Protein AF-A0A1S8CAG7-F1 (afdb_monomer_lite)

pLDDT: mean 89.13, std 11.46, range [44.12, 98.19]

Structure (mmCIF, N/CA/C/O backbone):
data_AF-A0A1S8CAG7-F1
#
_entry.id   AF-A0A1S8CAG7-F1
#
loop_
_atom_site.group_PDB
_atom_site.id
_atom_site.type_symbol
_atom_site.label_atom_id
_atom_site.label_alt_id
_atom_site.label_comp_id
_atom_site.label_asym_id
_atom_site.label_entity_id
_atom_site.label_seq_id
_atom_site.pdbx_PDB_ins_code
_atom_site.Cartn_x
_atom_site.Cartn_y
_atom_site.Cartn_z
_atom_site.occupancy
_atom_site.B_iso_or_equiv
_atom_site.auth_seq_id
_atom_site.auth_comp_id
_atom_site.auth_asym_id
_atom_site.auth_atom_id
_atom_site.pdbx_PDB_model_num
ATOM 1 N N . ALA A 1 1 ? 19.997 -17.877 -13.320 1.00 44.12 1 ALA A N 1
ATOM 2 C CA . ALA A 1 1 ? 18.629 -17.819 -13.863 1.00 44.12 1 ALA A CA 1
ATOM 3 C C . ALA A 1 1 ? 17.673 -17.836 -12.678 1.00 44.12 1 ALA A C 1
ATOM 5 O O . ALA A 1 1 ? 17.608 -18.845 -11.993 1.00 44.12 1 ALA A O 1
ATOM 6 N N . LEU A 1 2 ? 17.057 -16.693 -12.358 1.00 45.12 2 LEU A N 1
ATOM 7 C CA . LEU A 1 2 ? 16.006 -16.580 -11.340 1.00 45.12 2 LEU A CA 1
ATOM 8 C C . LEU A 1 2 ? 14.713 -17.131 -11.948 1.00 45.12 2 LEU A C 1
ATOM 10 O O . LEU A 1 2 ? 13.830 -16.368 -12.331 1.00 45.12 2 LEU A O 1
ATOM 14 N N . ASP A 1 3 ? 14.644 -18.448 -12.127 1.00 53.34 3 ASP A N 1
ATOM 15 C CA . ASP A 1 3 ? 13.346 -19.082 -12.313 1.00 53.34 3 ASP A CA 1
ATOM 16 C C . ASP A 1 3 ? 12.592 -18.862 -11.003 1.00 53.34 3 ASP A C 1
ATOM 18 O O . ASP A 1 3 ? 13.139 -19.128 -9.933 1.00 53.34 3 ASP A O 1
ATOM 22 N N . GLY A 1 4 ? 11.454 -18.176 -11.070 1.00 58.25 4 GLY A N 1
ATOM 23 C CA . GLY A 1 4 ? 10.909 -17.463 -9.922 1.00 58.25 4 GLY A CA 1
ATOM 24 C C . GLY A 1 4 ? 10.638 -18.388 -8.748 1.00 58.25 4 GLY A C 1
ATOM 25 O O . GLY A 1 4 ? 9.618 -19.073 -8.741 1.00 58.25 4 GLY A O 1
ATOM 26 N N . ASP A 1 5 ? 11.551 -18.347 -7.776 1.00 77.06 5 ASP A N 1
ATOM 27 C CA . ASP A 1 5 ? 11.512 -19.125 -6.549 1.00 77.06 5 ASP A CA 1
ATOM 28 C C . ASP A 1 5 ? 10.119 -18.976 -5.919 1.00 77.06 5 ASP A C 1
ATOM 30 O O . ASP A 1 5 ? 9.754 -17.874 -5.483 1.00 77.06 5 ASP A O 1
ATOM 34 N N . PRO A 1 6 ? 9.306 -20.049 -5.923 1.00 76.25 6 PRO A N 1
ATOM 35 C CA . PRO A 1 6 ? 7.978 -20.024 -5.336 1.00 76.25 6 PRO A CA 1
ATOM 36 C C . PRO A 1 6 ? 8.018 -19.558 -3.882 1.00 76.25 6 PRO A C 1
ATOM 38 O O . PRO A 1 6 ? 7.154 -18.788 -3.478 1.00 76.25 6 PRO A O 1
ATOM 41 N N . MET A 1 7 ? 9.065 -19.917 -3.130 1.00 79.56 7 MET A N 1
ATOM 42 C CA . MET A 1 7 ? 9.232 -19.477 -1.748 1.00 79.56 7 MET A CA 1
ATOM 43 C C . MET A 1 7 ? 9.492 -17.973 -1.667 1.00 79.56 7 MET A C 1
ATOM 45 O O . MET A 1 7 ? 8.905 -17.303 -0.824 1.00 79.56 7 MET A O 1
ATOM 49 N N . ALA A 1 8 ? 10.307 -17.410 -2.563 1.00 81.81 8 ALA A N 1
ATOM 50 C CA . ALA A 1 8 ? 10.542 -15.966 -2.611 1.00 81.81 8 ALA A CA 1
ATOM 51 C C . ALA A 1 8 ? 9.275 -15.180 -2.992 1.00 81.81 8 ALA A C 1
ATOM 53 O O . ALA A 1 8 ? 9.040 -14.092 -2.461 1.00 81.81 8 ALA A O 1
ATOM 54 N N . ARG A 1 9 ? 8.444 -15.726 -3.890 1.00 81.25 9 ARG A N 1
ATOM 55 C CA . ARG A 1 9 ? 7.149 -15.132 -4.263 1.00 81.25 9 ARG A CA 1
ATOM 56 C C . ARG A 1 9 ? 6.175 -15.156 -3.089 1.00 81.25 9 ARG A C 1
ATOM 58 O O . ARG A 1 9 ? 5.648 -14.102 -2.737 1.00 81.25 9 ARG A O 1
ATOM 65 N N . THR A 1 10 ? 6.001 -16.316 -2.455 1.00 83.19 10 THR A N 1
ATOM 66 C CA . THR A 1 10 ? 5.149 -16.476 -1.270 1.00 83.19 10 THR A CA 1
ATOM 67 C C . THR A 1 10 ? 5.622 -15.576 -0.134 1.00 83.19 10 THR A C 1
ATOM 69 O O . THR A 1 10 ? 4.828 -14.802 0.388 1.00 83.19 10 THR A O 1
ATOM 72 N N . ALA A 1 11 ? 6.921 -15.555 0.170 1.00 85.69 11 ALA A N 1
ATOM 73 C CA . ALA A 1 11 ? 7.477 -14.701 1.218 1.00 85.69 11 ALA A CA 1
ATOM 74 C C . ALA A 1 11 ? 7.261 -13.203 0.940 1.00 85.69 11 ALA A C 1
ATOM 76 O O . ALA A 1 11 ? 7.005 -12.423 1.859 1.00 85.69 11 ALA A O 1
ATOM 77 N N . LEU A 1 12 ? 7.350 -12.769 -0.323 1.00 86.31 12 LEU A N 1
ATOM 78 C CA . LEU A 1 12 ? 7.060 -11.384 -0.691 1.00 86.31 12 LEU A CA 1
ATOM 79 C C . LEU A 1 12 ? 5.568 -11.055 -0.532 1.00 86.31 12 LEU A C 1
ATOM 81 O O . LEU A 1 12 ? 5.239 -9.989 -0.008 1.00 86.31 12 LEU A O 1
ATOM 85 N N . ALA A 1 13 ? 4.683 -11.958 -0.957 1.00 84.94 13 ALA A N 1
ATOM 86 C CA . ALA A 1 13 ? 3.241 -11.808 -0.799 1.00 84.94 13 ALA A CA 1
ATOM 87 C C . ALA A 1 13 ? 2.843 -11.757 0.687 1.00 84.94 13 ALA A C 1
ATOM 89 O O . ALA A 1 13 ? 2.137 -10.841 1.102 1.00 84.94 13 ALA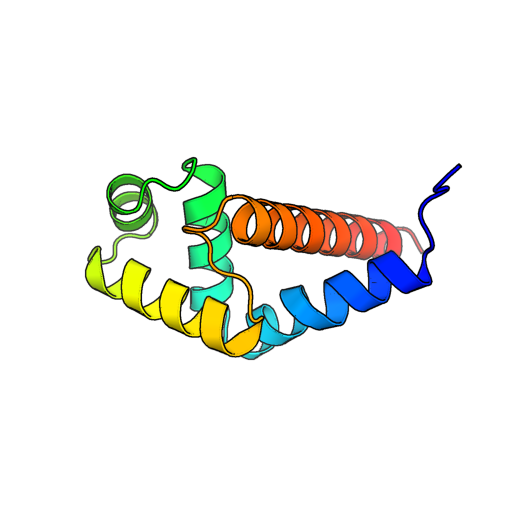 A O 1
ATOM 90 N N . GLU A 1 14 ? 3.365 -12.661 1.513 1.00 86.75 14 GLU A N 1
ATOM 91 C CA . GLU A 1 14 ? 3.101 -12.709 2.955 1.00 86.75 14 GLU A CA 1
ATOM 92 C C . GLU A 1 14 ? 3.628 -11.478 3.691 1.00 86.75 14 GLU A C 1
ATOM 94 O O . GLU A 1 14 ? 2.961 -10.963 4.581 1.00 86.75 14 GLU A O 1
ATOM 99 N N . ARG A 1 15 ? 4.798 -10.955 3.311 1.00 90.69 15 ARG A N 1
ATOM 100 C CA . ARG A 1 15 ? 5.380 -9.770 3.961 1.00 90.69 15 ARG A CA 1
ATOM 101 C C . ARG A 1 15 ? 4.682 -8.463 3.578 1.00 90.69 15 ARG A C 1
ATOM 103 O O . ARG A 1 15 ? 4.824 -7.471 4.289 1.00 90.69 15 ARG A O 1
ATOM 110 N N . VAL A 1 16 ? 3.984 -8.426 2.442 1.00 92.56 16 VAL A N 1
ATOM 111 C CA . VAL A 1 16 ? 3.426 -7.183 1.886 1.00 92.56 16 VAL A CA 1
ATOM 112 C C . VAL A 1 16 ? 1.911 -7.245 1.734 1.00 92.56 16 VAL A C 1
ATOM 114 O O . VAL A 1 16 ? 1.217 -6.436 2.342 1.00 92.56 16 VAL A O 1
ATOM 117 N N . ALA A 1 17 ? 1.383 -8.176 0.942 1.00 88.31 17 ALA A N 1
ATOM 118 C CA . ALA A 1 17 ? -0.052 -8.265 0.685 1.00 88.31 17 ALA A CA 1
ATOM 119 C C . ALA A 1 17 ? -0.828 -8.677 1.943 1.00 88.31 17 ALA A C 1
ATOM 121 O O . ALA A 1 17 ? -1.816 -8.025 2.269 1.00 88.31 17 ALA A O 1
ATOM 122 N N . GLY A 1 18 ? -0.326 -9.659 2.701 1.00 89.56 18 GLY A N 1
ATOM 123 C CA . GLY A 1 18 ? -0.962 -10.128 3.938 1.00 89.56 18 GLY A CA 1
ATOM 124 C C . GLY A 1 18 ? -1.232 -9.006 4.958 1.00 89.56 18 GLY A C 1
ATOM 125 O O . GLY A 1 18 ? -2.383 -8.809 5.352 1.00 89.56 18 GLY A O 1
ATOM 126 N N . PRO A 1 19 ? -0.224 -8.204 5.356 1.00 93.56 19 PRO A N 1
ATOM 127 C CA . PRO A 1 19 ? -0.423 -7.073 6.259 1.00 93.56 19 PRO A CA 1
ATOM 128 C C . PRO A 1 19 ? -1.389 -6.011 5.726 1.00 93.56 19 PRO A C 1
ATOM 130 O O . PRO A 1 19 ? -2.131 -5.417 6.508 1.00 93.56 19 PRO A O 1
ATOM 133 N N . LEU A 1 20 ? -1.398 -5.759 4.412 1.00 92.44 20 LEU A N 1
ATOM 134 C CA . LEU A 1 20 ? -2.316 -4.792 3.804 1.00 92.44 20 LEU A CA 1
ATOM 135 C C . LEU A 1 20 ? -3.761 -5.304 3.786 1.00 92.44 20 LEU A C 1
ATOM 137 O O . LEU A 1 20 ? -4.673 -4.522 4.038 1.00 92.44 20 LEU A O 1
ATOM 141 N N . GLU A 1 21 ? -3.972 -6.595 3.528 1.00 89.38 21 GLU A N 1
ATOM 142 C CA . GLU A 1 21 ? -5.285 -7.244 3.613 1.00 89.38 21 GLU A CA 1
ATOM 143 C C . GLU A 1 21 ? -5.812 -7.243 5.054 1.00 89.38 21 GLU A C 1
ATOM 145 O O . GLU A 1 21 ? -6.955 -6.851 5.297 1.00 89.38 21 GLU A O 1
ATOM 150 N N . ALA A 1 22 ? -4.957 -7.582 6.022 1.00 89.75 22 ALA A N 1
ATOM 151 C CA . ALA A 1 22 ? -5.306 -7.602 7.442 1.00 89.75 22 ALA A CA 1
ATOM 152 C C . ALA A 1 22 ? -5.618 -6.206 8.014 1.00 89.75 22 ALA A C 1
ATOM 154 O O . ALA A 1 22 ? -6.425 -6.077 8.933 1.00 89.75 22 ALA A O 1
ATOM 155 N N . ALA A 1 23 ? -5.005 -5.149 7.473 1.00 86.56 23 ALA A N 1
ATOM 156 C CA . ALA A 1 23 ? -5.250 -3.767 7.890 1.00 86.56 23 ALA A CA 1
ATOM 157 C C . ALA A 1 23 ? -6.589 -3.185 7.402 1.00 86.56 23 ALA A C 1
ATOM 159 O O . ALA A 1 23 ? -6.935 -2.061 7.775 1.00 86.56 23 ALA A O 1
ATOM 160 N N . GLY A 1 24 ? -7.339 -3.940 6.597 1.00 85.94 24 GLY A N 1
ATOM 161 C CA . GLY A 1 24 ? -8.657 -3.574 6.095 1.00 85.94 24 GLY A CA 1
ATOM 162 C C . GLY A 1 24 ? -8.647 -3.140 4.631 1.00 85.94 24 GLY A C 1
ATOM 163 O O . GLY A 1 24 ? -7.664 -2.612 4.104 1.00 85.94 24 GLY A O 1
ATOM 164 N N . GLY A 1 25 ? -9.796 -3.331 3.973 1.00 87.44 25 GLY A N 1
ATOM 165 C CA . GLY A 1 25 ? -9.945 -3.128 2.530 1.00 87.44 25 GLY A CA 1
ATOM 166 C C . GLY A 1 25 ? -9.565 -1.726 2.053 1.00 87.44 25 GLY A C 1
ATOM 167 O O . GLY A 1 25 ? -9.026 -1.579 0.963 1.00 87.44 25 GLY A O 1
ATOM 168 N N . GLU A 1 26 ? -9.761 -0.697 2.878 1.00 94.56 26 GLU A N 1
ATOM 169 C CA . GLU A 1 26 ? -9.498 0.689 2.483 1.00 94.56 26 GLU A CA 1
ATOM 170 C C . GLU A 1 26 ? -8.011 1.015 2.287 1.00 94.56 26 GLU A C 1
ATOM 172 O O . GLU A 1 26 ? -7.665 1.800 1.400 1.00 94.56 26 GLU A O 1
ATOM 177 N N . VAL A 1 27 ? -7.120 0.457 3.116 1.00 95.44 27 VAL A N 1
ATOM 178 C CA . VAL A 1 27 ? -5.672 0.713 3.019 1.00 95.44 27 VAL A CA 1
ATOM 179 C C . VAL A 1 27 ? -5.133 0.063 1.755 1.00 95.44 27 VAL A C 1
ATOM 181 O O . VAL A 1 27 ? -4.479 0.721 0.945 1.00 95.44 27 VAL A O 1
ATOM 184 N N . LEU A 1 28 ? -5.471 -1.208 1.563 1.00 95.00 28 LEU A N 1
ATOM 185 C CA . LEU A 1 28 ? -5.097 -1.966 0.384 1.00 95.00 28 LEU A CA 1
ATOM 186 C C . LEU A 1 28 ? -5.660 -1.339 -0.903 1.00 95.00 28 LEU A C 1
ATOM 188 O O . LEU A 1 28 ? -4.934 -1.210 -1.890 1.00 95.00 28 LEU A O 1
ATOM 192 N N . GLU A 1 29 ? -6.918 -0.895 -0.884 1.00 96.00 29 GLU A N 1
ATOM 193 C CA . GLU A 1 29 ? -7.533 -0.215 -2.025 1.00 96.00 29 GLU A CA 1
ATOM 194 C C . GLU A 1 29 ? -6.852 1.119 -2.332 1.00 96.00 29 GLU A C 1
ATOM 196 O O . GLU A 1 29 ? -6.579 1.436 -3.488 1.00 96.00 29 GLU A O 1
ATOM 201 N N . THR A 1 30 ? -6.466 1.864 -1.295 1.00 97.38 30 THR A N 1
ATOM 202 C CA . THR A 1 30 ? -5.719 3.112 -1.475 1.00 97.38 30 THR A CA 1
ATOM 203 C C . THR A 1 30 ? -4.357 2.864 -2.120 1.00 97.38 30 THR A C 1
ATOM 205 O O . THR A 1 30 ? -3.984 3.581 -3.044 1.00 97.38 30 THR A O 1
ATOM 208 N N . VAL A 1 31 ? -3.622 1.834 -1.687 1.00 96.38 31 VAL A N 1
ATOM 209 C CA . VAL A 1 31 ? -2.338 1.465 -2.306 1.00 96.38 31 VAL A CA 1
ATOM 210 C C . VAL A 1 31 ? -2.531 1.092 -3.778 1.00 96.38 31 VAL A C 1
ATOM 212 O O . VAL A 1 31 ? -1.797 1.594 -4.630 1.00 96.38 31 VAL A O 1
ATOM 215 N N . ARG A 1 32 ? -3.537 0.266 -4.098 1.00 95.31 32 ARG A N 1
ATOM 216 C CA . ARG A 1 32 ? -3.855 -0.107 -5.485 1.00 95.31 32 ARG A CA 1
ATOM 217 C C . ARG A 1 32 ? -4.173 1.105 -6.351 1.00 95.31 32 ARG A C 1
ATOM 219 O O . ARG A 1 32 ? -3.602 1.235 -7.432 1.00 95.31 32 ARG A O 1
ATOM 226 N N . ALA A 1 33 ? -5.035 1.994 -5.871 1.00 96.81 33 ALA A N 1
ATOM 227 C CA . ALA A 1 33 ? -5.423 3.190 -6.603 1.00 96.81 33 ALA A CA 1
ATOM 228 C C . ALA A 1 33 ? -4.222 4.116 -6.853 1.00 96.81 33 ALA A C 1
ATOM 230 O O . ALA A 1 33 ? -4.021 4.563 -7.979 1.00 96.81 33 ALA A O 1
ATOM 231 N N . VAL A 1 34 ? -3.367 4.348 -5.849 1.00 96.81 34 VAL A N 1
ATOM 232 C CA . VAL A 1 34 ? -2.187 5.212 -6.025 1.00 96.81 34 VAL A CA 1
ATOM 233 C C . VAL A 1 34 ? -1.220 4.627 -7.051 1.00 96.81 34 VAL A C 1
ATOM 235 O O . VAL A 1 34 ? -0.727 5.367 -7.902 1.00 96.81 34 VAL A O 1
ATOM 238 N N . LEU A 1 35 ? -0.984 3.312 -7.025 1.00 95.06 35 LEU A N 1
ATOM 239 C CA . LEU A 1 35 ? -0.162 2.642 -8.037 1.00 95.06 35 LEU A CA 1
ATOM 240 C C . LEU A 1 35 ? -0.790 2.745 -9.438 1.00 95.06 35 LEU A C 1
ATOM 242 O O . LEU A 1 35 ? -0.084 3.050 -10.397 1.00 95.06 35 LEU A O 1
ATOM 246 N N . ALA A 1 36 ? -2.109 2.566 -9.559 1.00 94.56 36 ALA A N 1
ATOM 247 C CA . ALA A 1 36 ? -2.830 2.701 -10.828 1.00 94.56 36 ALA A CA 1
ATOM 248 C C . ALA A 1 36 ? -2.790 4.134 -11.391 1.00 94.56 36 ALA A C 1
ATOM 250 O O . ALA A 1 36 ? -2.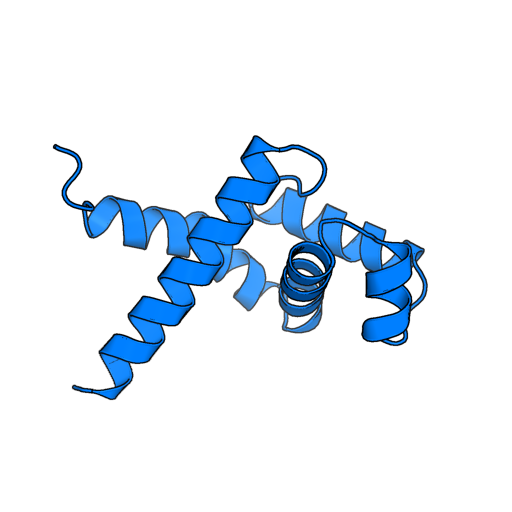784 4.327 -12.605 1.00 94.56 36 ALA A O 1
ATOM 251 N N . HIS A 1 37 ? -2.705 5.140 -10.518 1.00 94.31 37 HIS A N 1
ATOM 252 C CA . HIS A 1 37 ? -2.560 6.551 -10.878 1.00 94.31 37 HIS A CA 1
ATOM 253 C C . HIS A 1 37 ? -1.098 7.028 -10.943 1.00 94.31 37 HIS A C 1
ATOM 255 O O . HIS A 1 37 ? -0.846 8.235 -10.909 1.00 94.31 37 HIS A O 1
ATOM 261 N N . GLY A 1 38 ? -0.124 6.114 -11.018 1.00 90.44 38 GLY A N 1
ATOM 262 C CA . GLY A 1 38 ? 1.293 6.458 -11.174 1.00 90.44 38 GLY A CA 1
ATOM 263 C C . GLY A 1 38 ? 1.866 7.279 -10.014 1.00 90.44 38 GLY A C 1
ATOM 264 O O . GLY A 1 38 ? 2.724 8.130 -10.226 1.00 90.44 38 GLY A O 1
ATOM 265 N N . GLY A 1 39 ? 1.355 7.087 -8.795 1.00 90.44 39 GLY A N 1
ATOM 266 C CA . GLY A 1 39 ? 1.761 7.852 -7.612 1.00 90.44 39 GLY A CA 1
ATOM 267 C C . GLY A 1 39 ? 1.005 9.171 -7.409 1.00 90.44 39 GLY A C 1
ATOM 268 O O . GLY A 1 39 ? 1.264 9.875 -6.432 1.00 90.44 39 GLY A O 1
ATOM 269 N N . ASN A 1 40 ? 0.057 9.528 -8.285 1.00 94.25 40 ASN A N 1
ATOM 270 C CA . ASN A 1 40 ? -0.686 10.784 -8.172 1.00 94.25 40 ASN A CA 1
ATOM 271 C C . ASN A 1 40 ? -1.724 10.741 -7.035 1.00 94.25 40 ASN A C 1
ATOM 273 O O . ASN A 1 40 ? -2.819 10.189 -7.179 1.00 94.25 40 ASN A O 1
ATOM 277 N N . LEU A 1 41 ? -1.399 11.390 -5.915 1.00 95.25 41 LEU A N 1
ATOM 278 C CA . LEU A 1 41 ? -2.248 11.425 -4.720 1.00 95.25 41 LEU A CA 1
ATOM 279 C C . LEU A 1 41 ? -3.570 12.172 -4.935 1.00 95.25 41 LEU A C 1
ATOM 281 O O . LEU A 1 41 ? -4.599 11.725 -4.441 1.00 95.25 41 LEU A O 1
ATOM 285 N N . GLU A 1 42 ? -3.561 13.271 -5.690 1.00 95.56 42 GLU A N 1
ATOM 286 C CA . GLU A 1 42 ? -4.764 14.069 -5.975 1.00 95.56 42 GLU A CA 1
ATOM 287 C C . GLU A 1 42 ? -5.713 13.335 -6.932 1.00 95.56 42 GLU A C 1
ATOM 289 O O . GLU A 1 42 ? -6.934 13.352 -6.773 1.00 95.56 42 GLU A O 1
ATOM 294 N N . GLY A 1 43 ? -5.152 12.650 -7.934 1.00 96.31 43 GLY A N 1
ATOM 295 C CA . GLY A 1 43 ? -5.910 11.763 -8.818 1.00 96.31 43 GLY A CA 1
ATOM 296 C C . GLY A 1 43 ? -6.561 10.621 -8.042 1.00 96.31 43 GLY A C 1
ATOM 297 O O . GLY A 1 43 ? -7.754 10.374 -8.192 1.00 96.31 43 GLY A O 1
ATOM 298 N N . THR A 1 44 ? -5.798 10.007 -7.140 1.00 97.50 44 THR A N 1
ATOM 299 C CA . THR A 1 44 ? -6.278 8.920 -6.279 1.00 97.50 44 THR A CA 1
ATOM 300 C C . THR A 1 44 ? -7.373 9.385 -5.323 1.00 97.50 44 THR A C 1
ATOM 302 O O . THR A 1 44 ? -8.395 8.720 -5.191 1.00 97.50 44 THR A O 1
ATOM 305 N N . ALA A 1 45 ? -7.194 10.538 -4.675 1.00 97.81 45 ALA A N 1
ATOM 306 C CA . ALA A 1 45 ? -8.182 11.103 -3.760 1.00 97.81 45 ALA A CA 1
ATOM 307 C C . ALA A 1 45 ? -9.539 11.300 -4.452 1.00 97.81 45 ALA A C 1
ATOM 309 O O . ALA A 1 45 ? -10.570 10.891 -3.921 1.00 97.81 45 ALA A O 1
ATOM 310 N N . ARG A 1 46 ? -9.525 11.835 -5.682 1.00 97.62 46 ARG A N 1
ATOM 311 C CA . ARG A 1 46 ? -10.730 11.974 -6.511 1.00 97.62 46 ARG A CA 1
ATOM 312 C C . ARG A 1 46 ? -11.336 10.628 -6.899 1.00 97.62 46 ARG A C 1
ATOM 314 O O . ARG A 1 46 ? -12.545 10.477 -6.785 1.00 97.62 46 ARG A O 1
ATOM 321 N N . ALA A 1 47 ? -10.521 9.662 -7.323 1.00 97.69 47 ALA A N 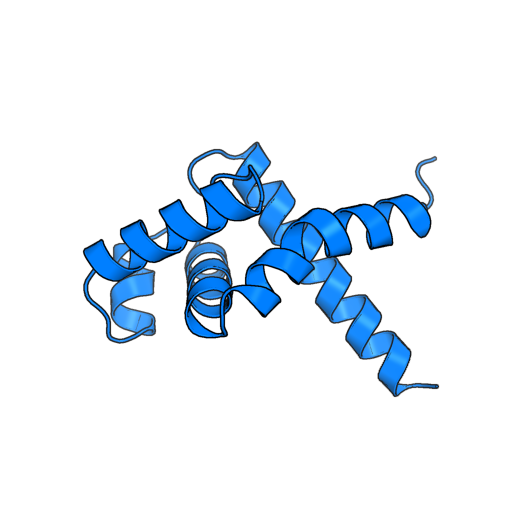1
ATOM 322 C CA . ALA A 1 47 ? -11.000 8.335 -7.717 1.00 97.69 47 ALA A CA 1
ATOM 323 C C . ALA A 1 47 ? -11.650 7.566 -6.555 1.00 97.69 47 ALA A C 1
ATOM 325 O O . ALA A 1 47 ? -12.614 6.835 -6.757 1.00 97.69 47 ALA A O 1
ATOM 326 N N . LEU A 1 48 ? -11.140 7.759 -5.338 1.00 97.62 48 LEU A N 1
ATOM 327 C CA . LEU A 1 48 ? -11.642 7.114 -4.126 1.00 97.62 48 LEU A CA 1
ATOM 328 C C . LEU A 1 48 ? -12.698 7.941 -3.379 1.00 97.62 48 LEU A C 1
ATOM 330 O O . LEU A 1 48 ? -13.172 7.493 -2.340 1.00 97.62 48 LEU A O 1
ATOM 334 N N . PHE A 1 49 ? -13.052 9.135 -3.869 1.00 97.44 49 PHE A N 1
ATOM 335 C CA . PHE A 1 49 ? -13.973 10.066 -3.205 1.00 97.44 49 PHE A CA 1
ATOM 336 C C . PHE A 1 49 ? -13.584 10.382 -1.749 1.00 97.44 49 PHE A C 1
ATOM 338 O O . PHE A 1 49 ? -14.427 10.461 -0.857 1.00 97.44 49 PHE A O 1
ATOM 345 N N . VAL A 1 50 ? -12.287 10.582 -1.500 1.00 98.19 50 VAL A N 1
ATOM 346 C CA . VAL A 1 50 ? -11.746 10.948 -0.182 1.00 98.19 50 VAL A CA 1
ATOM 347 C C . VAL A 1 50 ? -10.892 12.208 -0.261 1.00 98.19 50 VAL A C 1
ATOM 349 O O . VAL A 1 50 ? -10.459 12.635 -1.327 1.00 98.19 50 VAL A O 1
ATOM 352 N N . HIS A 1 51 ? -10.592 12.797 0.894 1.00 97.88 51 HIS A N 1
ATOM 353 C CA . HIS A 1 51 ? -9.647 13.905 0.976 1.00 97.88 51 HIS A CA 1
ATOM 354 C C . HIS A 1 51 ? -8.193 13.423 0.744 1.00 97.88 51 HIS A C 1
ATOM 356 O O . HIS A 1 51 ? -7.831 12.348 1.237 1.00 97.88 51 HIS A O 1
ATOM 362 N N . PRO A 1 52 ? -7.304 14.211 0.101 1.00 97.19 52 PRO A N 1
ATOM 363 C CA . PRO A 1 52 ? -5.893 13.843 -0.091 1.00 97.19 52 PRO A CA 1
ATOM 364 C C . PRO A 1 52 ? -5.149 13.472 1.203 1.00 97.19 52 PRO A C 1
ATOM 366 O O . PRO A 1 52 ? -4.283 12.597 1.203 1.00 97.19 52 PRO A O 1
ATOM 369 N N . ASN A 1 53 ? -5.512 14.077 2.338 1.00 97.44 53 ASN A N 1
ATOM 370 C CA . ASN A 1 53 ? -4.946 13.704 3.645 1.00 97.44 53 ASN A CA 1
ATOM 371 C C . ASN A 1 53 ? -5.309 12.276 4.065 1.00 97.44 53 ASN A C 1
ATOM 373 O O . ASN A 1 53 ? -4.471 11.595 4.651 1.00 97.44 53 ASN A O 1
ATOM 377 N N . THR A 1 54 ? -6.510 11.799 3.733 1.00 97.88 54 THR A N 1
ATOM 378 C CA . THR A 1 54 ? -6.914 10.411 3.988 1.00 97.88 54 THR A CA 1
ATOM 379 C C . THR A 1 54 ? -6.048 9.448 3.181 1.00 97.88 54 THR A C 1
ATOM 381 O O . THR A 1 54 ? -5.587 8.444 3.721 1.00 97.88 54 THR A O 1
ATOM 384 N N . VAL A 1 55 ? -5.735 9.786 1.923 1.00 97.81 55 VAL A N 1
ATOM 385 C CA . VAL A 1 55 ? -4.797 9.010 1.094 1.00 97.81 55 VAL A CA 1
ATOM 386 C C . VAL A 1 55 ? -3.418 8.961 1.754 1.00 97.81 55 VAL A C 1
ATOM 388 O O . VAL A 1 55 ? -2.886 7.878 1.982 1.00 97.81 55 VAL A O 1
ATOM 391 N N . ARG A 1 56 ? -2.856 10.115 2.139 1.00 97.06 56 ARG A N 1
ATOM 392 C CA . ARG A 1 56 ? -1.543 10.190 2.812 1.00 97.06 56 ARG A CA 1
ATOM 393 C C . ARG A 1 56 ? -1.512 9.383 4.109 1.00 97.06 56 ARG A C 1
ATOM 395 O O . ARG A 1 56 ? -0.544 8.668 4.352 1.00 97.06 56 ARG A O 1
ATOM 402 N N . TYR A 1 57 ? -2.565 9.469 4.918 1.00 97.00 57 TYR A N 1
ATOM 403 C CA . TYR A 1 57 ? -2.691 8.708 6.159 1.00 97.00 57 TYR A CA 1
ATOM 404 C C . TYR A 1 57 ? -2.685 7.196 5.901 1.00 97.00 57 TYR A C 1
ATOM 406 O O . TYR A 1 57 ? -1.890 6.472 6.501 1.00 97.00 57 TYR A O 1
ATOM 414 N N . ARG A 1 58 ? -3.507 6.720 4.960 1.00 97.31 58 ARG A N 1
ATOM 415 C CA . ARG A 1 58 ? -3.563 5.296 4.599 1.00 97.31 58 ARG A CA 1
ATOM 416 C C . ARG A 1 58 ? -2.242 4.802 3.997 1.00 97.31 58 ARG A C 1
ATOM 418 O O . ARG A 1 58 ? -1.817 3.696 4.310 1.00 97.31 58 ARG A O 1
ATOM 425 N N . LEU A 1 59 ? -1.543 5.624 3.211 1.00 96.81 59 LEU A N 1
ATOM 426 C CA . LEU A 1 59 ? -0.212 5.293 2.684 1.00 96.81 59 LEU A CA 1
ATOM 427 C C . LEU A 1 59 ? 0.865 5.232 3.771 1.00 96.81 59 LEU A C 1
ATOM 429 O O . LEU A 1 59 ? 1.717 4.341 3.750 1.00 96.81 59 LEU A O 1
ATOM 433 N N . LYS A 1 60 ? 0.821 6.148 4.744 1.00 96.88 60 LYS A N 1
ATOM 434 C CA . LYS A 1 60 ? 1.695 6.084 5.920 1.00 96.88 60 LYS A CA 1
ATOM 435 C C . LYS A 1 60 ? 1.460 4.775 6.669 1.00 96.88 60 LYS A C 1
ATOM 437 O O . LYS A 1 60 ? 2.416 4.063 6.958 1.00 96.88 60 LYS A O 1
ATOM 442 N N . ARG A 1 61 ? 0.193 4.410 6.885 1.00 96.56 61 ARG A N 1
ATOM 443 C CA . ARG A 1 61 ? -0.169 3.141 7.517 1.00 96.56 61 ARG A CA 1
ATOM 444 C C . ARG A 1 61 ? 0.336 1.930 6.727 1.00 96.56 61 ARG A C 1
ATOM 446 O O . ARG A 1 61 ? 0.905 1.020 7.317 1.00 96.56 61 ARG A O 1
ATOM 453 N N . ALA A 1 62 ? 0.195 1.933 5.402 1.00 96.31 62 ALA A N 1
ATOM 454 C CA . ALA A 1 62 ? 0.746 0.888 4.538 1.00 96.31 62 ALA A CA 1
ATOM 455 C C . ALA A 1 62 ? 2.273 0.757 4.683 1.00 96.31 62 ALA A C 1
ATOM 457 O O . ALA A 1 62 ? 2.803 -0.353 4.726 1.00 96.31 62 ALA A O 1
ATOM 458 N N . THR A 1 63 ? 2.976 1.884 4.816 1.00 96.88 63 THR A N 1
ATOM 459 C CA . THR A 1 63 ? 4.432 1.909 5.019 1.00 96.88 63 THR A CA 1
ATOM 460 C C . THR A 1 63 ? 4.812 1.324 6.377 1.00 96.88 63 THR A C 1
ATOM 462 O O . THR A 1 63 ? 5.725 0.511 6.451 1.00 96.88 63 THR A O 1
ATOM 465 N N . GLU A 1 64 ? 4.091 1.677 7.443 1.00 96.56 64 GLU A N 1
ATOM 466 C CA . GLU A 1 64 ? 4.303 1.121 8.789 1.00 96.56 64 GLU A CA 1
ATOM 467 C C . GLU A 1 64 ? 4.114 -0.403 8.830 1.00 96.56 64 GLU A C 1
ATOM 469 O O . GLU A 1 64 ? 4.834 -1.092 9.544 1.00 96.56 64 GLU A O 1
ATOM 474 N N . LEU A 1 65 ? 3.161 -0.931 8.057 1.00 95.50 65 LEU A N 1
ATOM 475 C CA . LEU A 1 65 ? 2.839 -2.360 8.030 1.00 95.50 65 LEU A CA 1
ATOM 476 C C . LEU A 1 65 ? 3.822 -3.191 7.204 1.00 95.50 65 LEU A C 1
ATOM 478 O O . LEU A 1 65 ? 4.092 -4.338 7.539 1.00 95.50 65 LEU A O 1
ATOM 482 N N . THR A 1 66 ? 4.325 -2.631 6.104 1.00 95.00 66 THR A N 1
ATOM 483 C CA . THR A 1 66 ? 5.090 -3.388 5.094 1.00 95.00 66 THR A CA 1
ATOM 484 C C . THR A 1 66 ? 6.571 -3.013 5.045 1.00 95.00 66 THR A C 1
ATOM 486 O O . THR A 1 66 ? 7.365 -3.682 4.377 1.00 95.00 66 THR A O 1
ATOM 489 N N . GLY A 1 67 ? 6.948 -1.902 5.683 1.00 95.88 67 GLY A N 1
ATOM 490 C CA . GLY A 1 67 ? 8.252 -1.256 5.532 1.00 95.88 67 GLY A CA 1
ATOM 491 C C . GLY A 1 67 ? 8.492 -0.647 4.144 1.00 95.88 67 GLY A C 1
ATOM 492 O O . GLY A 1 67 ? 9.593 -0.175 3.873 1.00 95.88 67 GLY A O 1
ATOM 493 N N . CYS A 1 68 ? 7.497 -0.666 3.249 1.00 95.31 68 CYS A N 1
ATOM 494 C CA . CYS A 1 68 ? 7.629 -0.217 1.865 1.00 95.31 68 CYS A CA 1
ATOM 495 C C . CYS A 1 68 ? 6.879 1.105 1.668 1.00 95.31 68 CYS A C 1
ATOM 497 O O . CYS A 1 68 ? 5.662 1.161 1.834 1.00 95.31 68 CYS A O 1
ATOM 499 N N . SER A 1 69 ? 7.598 2.164 1.287 1.00 94.19 69 SER A N 1
ATOM 500 C CA . SER A 1 69 ? 6.983 3.456 0.967 1.00 94.19 69 SER A CA 1
ATOM 501 C C . SER A 1 69 ? 6.640 3.556 -0.515 1.00 94.19 69 SER A C 1
ATOM 503 O O . SER A 1 69 ? 7.459 3.227 -1.369 1.00 94.19 69 SER A O 1
ATOM 505 N N . ILE A 1 70 ? 5.462 4.095 -0.829 1.00 91.81 70 ILE A N 1
ATOM 506 C CA . ILE A 1 70 ? 5.058 4.374 -2.214 1.00 91.81 70 ILE A CA 1
ATOM 507 C C . ILE A 1 70 ? 5.805 5.571 -2.823 1.00 91.81 70 ILE A C 1
ATOM 509 O O . ILE A 1 70 ? 5.825 5.729 -4.038 1.00 91.81 70 ILE A O 1
ATOM 513 N N . THR A 1 71 ? 6.393 6.436 -1.990 1.00 89.06 71 THR A N 1
ATOM 514 C CA . THR A 1 71 ? 7.160 7.607 -2.450 1.00 89.06 71 THR A CA 1
ATOM 515 C C . THR A 1 71 ? 8.612 7.265 -2.773 1.00 89.06 71 THR A C 1
ATOM 517 O O . THR A 1 71 ? 9.315 8.088 -3.349 1.00 89.06 71 THR A O 1
ATOM 520 N N . ASP A 1 72 ? 9.071 6.078 -2.374 1.00 93.06 72 ASP A N 1
ATOM 521 C CA . ASP A 1 72 ? 10.373 5.535 -2.740 1.00 93.06 72 ASP A CA 1
ATOM 522 C C . ASP A 1 72 ? 10.208 4.624 -3.971 1.00 93.06 72 ASP A C 1
ATOM 524 O O . ASP A 1 72 ? 9.383 3.708 -3.921 1.00 93.06 72 ASP A O 1
ATOM 528 N N . PRO A 1 73 ? 10.968 4.812 -5.067 1.00 92.56 73 PRO A N 1
ATOM 529 C CA . PRO A 1 73 ? 10.824 3.994 -6.272 1.00 92.56 73 PRO A CA 1
ATOM 530 C C . PRO A 1 73 ? 10.950 2.487 -6.015 1.00 92.56 73 PRO A C 1
ATOM 532 O O . PRO A 1 73 ? 10.213 1.688 -6.596 1.00 92.56 73 PRO A O 1
ATOM 535 N N . ARG A 1 74 ? 11.856 2.082 -5.114 1.00 93.44 74 ARG A N 1
ATOM 536 C CA . ARG A 1 74 ? 12.050 0.669 -4.769 1.00 93.44 74 ARG A CA 1
ATOM 537 C C . ARG A 1 74 ? 10.881 0.136 -3.942 1.00 93.44 74 ARG A C 1
ATOM 539 O O . ARG A 1 74 ? 10.413 -0.976 -4.200 1.00 93.44 74 ARG A O 1
ATOM 546 N N . GLY A 1 75 ? 10.395 0.908 -2.976 1.00 94.69 75 GLY A N 1
ATOM 547 C CA . GLY A 1 75 ? 9.202 0.585 -2.199 1.00 94.69 75 GLY A CA 1
ATOM 548 C C . GLY A 1 75 ? 7.952 0.461 -3.074 1.00 94.69 75 GLY A C 1
ATOM 549 O O . GLY A 1 75 ? 7.250 -0.546 -2.983 1.00 94.69 75 GLY A O 1
ATOM 550 N N . ALA A 1 76 ? 7.727 1.405 -3.990 1.00 93.94 76 ALA A N 1
ATOM 551 C CA . ALA A 1 76 ? 6.623 1.377 -4.948 1.00 93.94 76 ALA A CA 1
ATOM 552 C C . ALA A 1 76 ? 6.669 0.132 -5.847 1.00 93.94 76 ALA A C 1
ATOM 554 O O . ALA A 1 76 ? 5.666 -0.572 -5.974 1.00 93.94 76 ALA A O 1
ATOM 555 N N . TRP A 1 77 ? 7.843 -0.194 -6.401 1.00 93.94 77 TRP A N 1
ATOM 556 C CA . TRP A 1 77 ? 8.029 -1.413 -7.191 1.00 93.94 77 TRP A CA 1
ATOM 557 C C . TRP A 1 77 ? 7.767 -2.682 -6.373 1.00 93.94 77 TRP A C 1
ATOM 559 O O . TRP A 1 77 ? 7.102 -3.604 -6.842 1.00 93.94 77 TRP A O 1
ATOM 569 N N . THR A 1 78 ? 8.242 -2.721 -5.126 1.00 94.12 78 THR A N 1
ATOM 570 C CA . THR A 1 78 ? 8.032 -3.861 -4.220 1.00 94.12 78 THR A CA 1
ATOM 571 C C . THR A 1 78 ? 6.545 -4.077 -3.937 1.00 94.12 78 THR A C 1
ATOM 573 O O . THR A 1 78 ? 6.070 -5.210 -4.012 1.00 94.12 78 THR A O 1
ATOM 576 N N . LEU A 1 79 ? 5.801 -2.999 -3.663 1.00 94.75 79 LEU A N 1
ATOM 577 C CA . LEU A 1 79 ? 4.349 -3.037 -3.475 1.00 94.75 79 LEU A CA 1
ATOM 578 C C . LEU A 1 79 ? 3.641 -3.537 -4.740 1.00 94.75 79 LEU A C 1
ATOM 580 O O . LEU A 1 79 ? 2.803 -4.432 -4.666 1.00 94.75 79 LEU A O 1
ATOM 584 N N . GLN A 1 80 ? 4.005 -3.002 -5.906 1.00 94.25 80 GLN A N 1
ATOM 585 C CA . GLN A 1 80 ? 3.406 -3.387 -7.181 1.00 94.25 80 GLN A CA 1
ATOM 586 C C . GLN A 1 80 ? 3.636 -4.868 -7.503 1.00 94.25 80 GLN A C 1
ATOM 588 O O . GLN A 1 80 ? 2.693 -5.573 -7.864 1.00 94.25 80 GLN A O 1
ATOM 593 N N . LEU A 1 81 ? 4.870 -5.350 -7.335 1.00 92.81 81 LEU A N 1
ATOM 594 C CA . LEU A 1 81 ? 5.227 -6.742 -7.582 1.00 92.81 81 LEU A CA 1
ATOM 595 C C . LEU A 1 81 ? 4.501 -7.689 -6.622 1.00 92.81 81 LEU A C 1
ATOM 597 O O . LEU A 1 81 ? 3.938 -8.685 -7.070 1.00 92.81 81 LEU A O 1
ATOM 601 N N . ALA A 1 82 ? 4.473 -7.372 -5.325 1.00 92.81 82 ALA A N 1
ATOM 602 C CA . ALA A 1 82 ? 3.784 -8.192 -4.333 1.00 92.81 82 ALA A CA 1
ATOM 603 C C . ALA A 1 82 ? 2.287 -8.328 -4.649 1.00 92.81 82 ALA A C 1
ATOM 605 O O . ALA A 1 82 ? 1.768 -9.438 -4.705 1.00 92.81 82 ALA A O 1
ATOM 606 N N . LEU A 1 83 ? 1.608 -7.212 -4.940 1.00 92.31 83 LEU A N 1
ATOM 607 C CA . LEU A 1 83 ? 0.181 -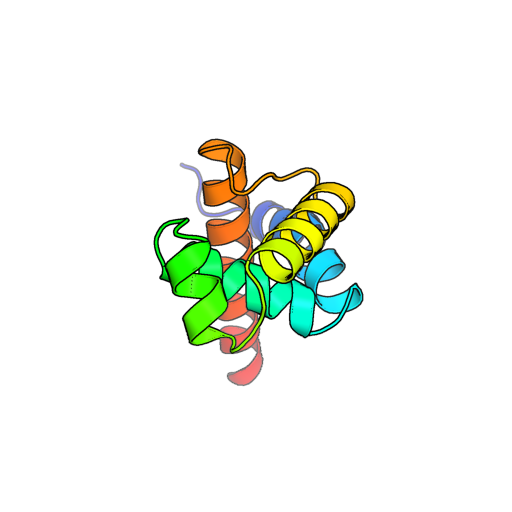7.215 -5.268 1.00 92.31 83 LEU A CA 1
ATOM 608 C C . LEU A 1 83 ? -0.124 -7.960 -6.577 1.00 92.31 83 LEU A C 1
ATOM 610 O O . LEU A 1 83 ? -1.156 -8.627 -6.681 1.00 92.31 83 LEU A O 1
ATOM 614 N N . ALA A 1 84 ? 0.763 -7.871 -7.571 1.00 90.81 84 ALA A N 1
ATOM 615 C CA . ALA A 1 84 ? 0.626 -8.621 -8.816 1.00 90.81 84 ALA A CA 1
ATOM 616 C C . ALA A 1 84 ? 0.772 -10.135 -8.592 1.00 90.81 84 ALA A C 1
ATOM 618 O O . ALA A 1 84 ? -0.032 -10.905 -9.119 1.00 90.81 84 ALA A O 1
ATOM 619 N N . LEU A 1 85 ? 1.753 -10.560 -7.788 1.00 88.38 85 LEU A N 1
ATOM 620 C CA . LEU A 1 85 ? 1.964 -11.971 -7.452 1.00 88.38 85 LEU A CA 1
ATOM 621 C C . LEU A 1 85 ? 0.770 -12.553 -6.692 1.00 88.38 85 LEU A C 1
ATOM 623 O O . LEU A 1 85 ? 0.225 -13.563 -7.126 1.00 88.38 85 LEU A O 1
ATOM 627 N N . THR A 1 86 ? 0.280 -11.866 -5.655 1.00 87.75 86 THR A N 1
ATOM 628 C CA . THR A 1 86 ? -0.907 -12.302 -4.899 1.00 87.75 86 THR A CA 1
ATOM 629 C C . THR A 1 86 ? -2.127 -12.481 -5.802 1.00 87.75 86 THR A C 1
ATOM 631 O O . THR A 1 86 ? -2.851 -13.469 -5.688 1.00 87.75 86 THR A O 1
ATOM 634 N N . ARG A 1 87 ? -2.340 -11.567 -6.759 1.00 87.06 87 ARG A N 1
ATOM 635 C CA . ARG A 1 87 ? -3.429 -11.689 -7.740 1.00 87.06 87 ARG A CA 1
ATOM 636 C C . ARG A 1 87 ? -3.268 -12.924 -8.633 1.00 87.06 87 ARG A C 1
ATOM 638 O O . ARG A 1 87 ? -4.257 -13.597 -8.915 1.00 87.06 87 ARG A O 1
ATOM 645 N N . LEU A 1 88 ? -2.053 -13.199 -9.108 1.00 85.94 88 LEU A N 1
ATOM 646 C CA . LEU A 1 88 ? -1.767 -14.343 -9.980 1.00 85.94 88 LEU A CA 1
ATOM 647 C C . LEU A 1 88 ? -1.894 -15.681 -9.245 1.00 85.94 88 LEU A C 1
ATOM 649 O O . LE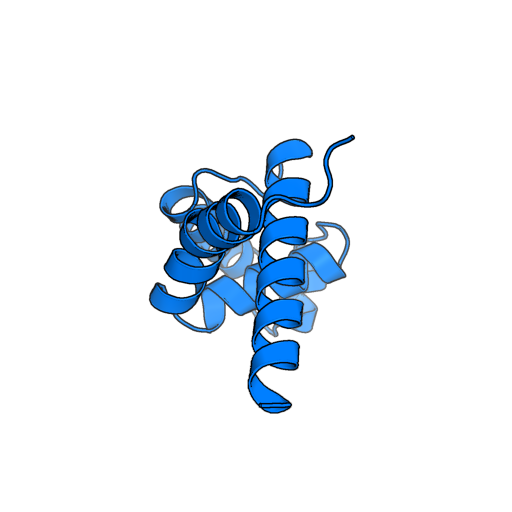U A 1 88 ? -2.369 -16.651 -9.835 1.00 85.94 88 LEU A O 1
ATOM 653 N N . ASP A 1 89 ? -1.496 -15.735 -7.978 1.00 82.88 89 ASP A N 1
ATOM 654 C CA . ASP A 1 89 ? -1.605 -16.942 -7.159 1.00 82.88 89 ASP A CA 1
ATOM 655 C C . ASP A 1 89 ? -3.063 -17.222 -6.775 1.00 82.88 89 ASP A C 1
ATOM 657 O O . ASP A 1 89 ? -3.525 -18.356 -6.908 1.00 82.88 89 ASP A O 1
ATOM 661 N N . GLY A 1 90 ? -3.834 -16.183 -6.430 1.00 79.88 90 GLY A N 1
ATOM 662 C CA . GLY A 1 90 ? -5.281 -16.300 -6.234 1.00 79.88 90 GLY A CA 1
ATOM 663 C C . GLY A 1 90 ? -5.998 -16.795 -7.493 1.00 79.88 90 GLY A C 1
ATOM 664 O O . GLY A 1 90 ? -6.821 -17.702 -7.416 1.00 79.88 90 GLY A O 1
ATOM 665 N N . ALA A 1 91 ? -5.631 -16.272 -8.669 1.00 77.56 91 ALA A N 1
ATOM 666 C CA . ALA A 1 91 ? -6.174 -16.753 -9.935 1.00 77.56 91 ALA A CA 1
ATOM 667 C C . ALA A 1 91 ? -5.832 -18.227 -10.184 1.00 77.56 91 ALA A C 1
ATOM 669 O O . ALA A 1 91 ? -6.693 -18.959 -10.646 1.00 77.56 91 ALA A O 1
ATOM 670 N N . ARG A 1 92 ? -4.611 -18.677 -9.864 1.00 76.75 92 ARG A N 1
ATOM 671 C CA . ARG A 1 92 ? -4.184 -20.074 -10.050 1.00 76.75 92 ARG A CA 1
ATOM 672 C C . ARG A 1 92 ? -4.923 -21.048 -9.138 1.00 76.75 92 ARG A C 1
ATOM 674 O O . ARG A 1 92 ? -5.249 -22.142 -9.577 1.00 76.75 92 ARG A O 1
ATOM 681 N N . SER A 1 93 ? -5.199 -20.630 -7.905 1.00 73.25 93 SER A N 1
ATOM 682 C CA . SER A 1 93 ? -5.945 -21.421 -6.923 1.00 73.25 93 SER A CA 1
ATOM 683 C C . SER A 1 93 ? -7.380 -21.720 -7.376 1.00 73.25 93 SER A C 1
ATOM 685 O O . SER A 1 93 ? -7.891 -22.79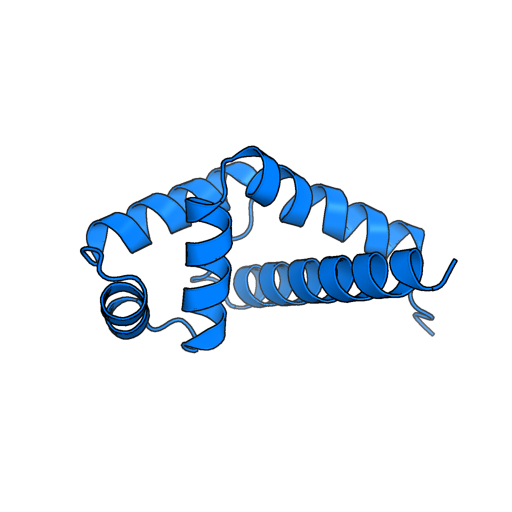5 -7.109 1.00 73.25 93 SER A O 1
ATOM 687 N N . LEU A 1 94 ? -8.016 -20.811 -8.128 1.00 69.62 94 LEU A N 1
ATOM 688 C CA . LEU A 1 94 ? -9.393 -20.983 -8.617 1.00 69.62 94 LEU A CA 1
ATOM 689 C C . LEU A 1 94 ? -9.549 -22.031 -9.735 1.00 69.62 94 LEU A C 1
ATOM 691 O O . LEU A 1 94 ? -10.677 -22.388 -10.067 1.00 69.62 94 LEU A O 1
ATOM 695 N N . TRP A 1 95 ? -8.450 -22.488 -10.342 1.00 63.50 95 TRP A N 1
ATOM 696 C CA . TRP A 1 95 ? -8.467 -23.501 -11.409 1.00 63.50 95 TRP A CA 1
ATOM 697 C C . TRP A 1 95 ? -8.155 -24.920 -10.907 1.00 63.50 95 TRP A C 1
ATOM 699 O O . TRP A 1 95 ? -8.035 -25.832 -11.726 1.00 63.50 95 TRP A O 1
ATOM 709 N N . HIS A 1 96 ? -8.012 -25.097 -9.591 1.00 50.41 96 HIS A N 1
ATOM 710 C CA . HIS A 1 96 ? -7.830 -26.380 -8.912 1.00 50.41 96 HIS A CA 1
ATOM 711 C C . HIS A 1 96 ? -9.044 -26.696 -8.037 1.00 50.41 96 HIS A C 1
ATOM 713 O O . HIS A 1 96 ? -9.395 -27.895 -7.977 1.00 50.41 96 HIS A O 1
#

Radius of gyration: 13.79 Å; chains: 1; bounding box: 33×40×23 Å

Secondary structure (DSSP, 8-state):
-----HHHHHHHHHHHHHHHHHT-HHHHHHHHHHHHTTT-HHHHHHHTTS-HHHHHHHHHHHHHHHS--TTSHHHHHHHHHHHHHHHHHHHHHTT-

Sequence (96 aa):
ALDGDPMARTALAERVAGPLEAAGGEVLETVRAVLAHGGNLEGTARALFVHPNTVRYRLKRATELTGCSITDPRGAWTLQLALALTRLDGARSLWH

Foldseek 3Di:
DCPPDPVVLVVLLCLQVVLQVVVDDVLLVLLVLCLVVVNDLVSSCVVVVHDSVVSVVSQVVSCVRRVAHCVDPVSVVSNVSSVVSVVVVVVVVVVD